Protein AF-A0A8B8PDE4-F1 (afdb_monomer_lite)

Radius of gyration: 37.9 Å; chains: 1; bounding box: 44×59×103 Å

pLDDT: mean 72.79, std 17.15, range [38.78, 94.12]

Seq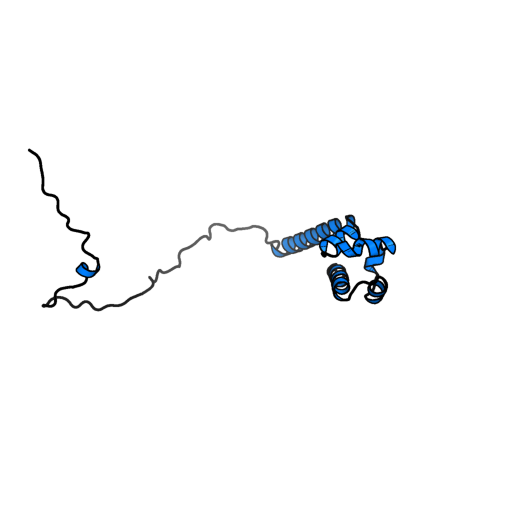uence (136 aa):
MYADRVEVEGKRSVKERLNANSYADSSRGRQITGKRQRQDDKWEHDLYVNDEPQISKCEIAEMLLHIASLLLFCSIFLAGVDGFLRSLGLEKYSITFQAEEVDMTALLHMSDEDLKALGIPMGPRKKILLALESKD

Foldseek 3Di:
DDDDDDDDPDDDDVVNVPPDDPDDDDDDDDDDDDPDDDPPPDPPPVPDPPPDDCPPPPPVVVVVVVVVVVVVVVVQLVVWPCSVCVVLVNNVCVVLCVVVVPTPVNLLVDDLVNCVVSVHDPPSSVSSVVVSVVPD

Secondary structure (DSSP, 8-state):
-------------TTGGG----SSS-------------------------------HHHHHHHHHHHHHHHHHHHHHHTHHHHHHHHTT-GGGHHHHHHTT--HHHHHH--HHHHHHTT--HHHHHHHHHHHHTT-

Structure (mmCIF, N/CA/C/O backbone):
data_AF-A0A8B8PDE4-F1
#
_entry.id   AF-A0A8B8PDE4-F1
#
loop_
_atom_site.group_PDB
_atom_site.id
_atom_site.type_symbol
_atom_site.label_atom_id
_atom_site.label_alt_id
_atom_site.label_comp_id
_atom_site.label_asym_id
_atom_site.label_entity_id
_atom_site.label_seq_id
_atom_site.pdbx_PDB_ins_code
_atom_site.Cartn_x
_atom_site.Cartn_y
_atom_site.Cartn_z
_atom_site.occupancy
_atom_site.B_iso_or_equiv
_atom_site.auth_seq_id
_atom_site.auth_comp_id
_atom_site.auth_asym_id
_atom_site.auth_atom_id
_atom_site.pdbx_PDB_model_num
ATOM 1 N N . MET A 1 1 ? 21.481 11.324 92.541 1.00 47.81 1 MET A N 1
ATOM 2 C CA . MET A 1 1 ? 22.157 10.121 92.007 1.00 47.81 1 MET A CA 1
ATOM 3 C C . MET A 1 1 ? 21.065 9.187 91.474 1.00 47.81 1 MET A C 1
ATOM 5 O O . MET A 1 1 ? 20.039 9.108 92.131 1.00 47.81 1 MET A O 1
ATOM 9 N N . TYR A 1 2 ? 21.242 8.643 90.260 1.00 38.78 2 TYR A N 1
ATOM 10 C CA . TYR A 1 2 ? 20.323 7.819 89.422 1.00 38.78 2 TYR A CA 1
ATOM 11 C C . TYR A 1 2 ? 19.670 6.625 90.170 1.00 38.78 2 TYR A C 1
ATOM 13 O O . TYR A 1 2 ? 20.220 6.223 91.187 1.00 38.78 2 TYR A O 1
ATOM 21 N N . ALA A 1 3 ? 18.605 5.925 89.745 1.00 49.06 3 ALA A N 1
ATOM 22 C CA . ALA A 1 3 ? 17.583 5.972 88.681 1.00 49.06 3 ALA A CA 1
ATOM 23 C C . ALA A 1 3 ? 16.543 4.851 88.981 1.00 49.06 3 ALA A C 1
ATOM 25 O O . ALA A 1 3 ? 16.731 4.112 89.940 1.00 49.06 3 ALA A O 1
ATOM 26 N N . ASP A 1 4 ? 15.509 4.717 88.140 1.00 56.06 4 ASP A N 1
ATOM 27 C CA . ASP A 1 4 ? 14.459 3.673 88.097 1.00 56.06 4 ASP A CA 1
ATOM 28 C C . ASP A 1 4 ? 13.153 3.929 88.869 1.00 56.06 4 ASP A C 1
ATOM 30 O O . ASP A 1 4 ? 13.021 3.675 90.063 1.00 56.06 4 ASP A O 1
ATOM 34 N N . ARG A 1 5 ? 12.105 4.282 88.115 1.00 52.34 5 ARG A N 1
ATOM 35 C CA . ARG A 1 5 ? 11.226 3.260 87.522 1.00 52.34 5 ARG A CA 1
ATOM 36 C C . ARG A 1 5 ? 10.574 3.792 86.244 1.00 52.34 5 ARG A C 1
ATOM 38 O O . ARG A 1 5 ? 9.911 4.823 86.240 1.00 52.34 5 ARG A O 1
ATOM 45 N N . VAL A 1 6 ? 10.814 3.063 85.160 1.00 55.50 6 VAL A N 1
ATOM 46 C CA . VAL A 1 6 ? 10.003 3.039 83.937 1.00 55.50 6 VAL A CA 1
ATOM 47 C C . VAL A 1 6 ? 8.556 2.711 84.318 1.00 55.50 6 VAL A C 1
ATOM 49 O O . VAL A 1 6 ? 8.376 1.881 85.199 1.00 55.50 6 VAL A O 1
ATOM 52 N N . GLU A 1 7 ? 7.570 3.363 83.693 1.00 51.97 7 GLU A N 1
ATOM 53 C CA . GLU A 1 7 ? 6.397 2.769 83.006 1.00 51.97 7 GLU A CA 1
ATOM 54 C C . GLU A 1 7 ? 5.602 3.921 82.357 1.00 51.97 7 GLU A C 1
ATOM 56 O O . GLU A 1 7 ? 5.158 4.853 83.017 1.00 51.97 7 GLU A O 1
ATOM 61 N N . VAL A 1 8 ? 5.722 4.074 81.035 1.00 55.56 8 VAL A N 1
ATOM 62 C CA . VAL A 1 8 ? 4.691 3.696 80.049 1.00 55.56 8 VAL A CA 1
ATOM 63 C C . VAL A 1 8 ? 3.390 4.461 80.273 1.00 55.56 8 VAL A C 1
ATOM 65 O O . VAL A 1 8 ? 2.394 3.920 80.734 1.00 55.56 8 VAL A O 1
ATOM 68 N N . GLU A 1 9 ? 3.362 5.711 79.816 1.00 46.53 9 GLU A N 1
ATOM 69 C CA . GLU A 1 9 ? 2.108 6.250 79.309 1.00 46.53 9 GLU A CA 1
ATOM 70 C C . GLU A 1 9 ? 2.166 6.146 77.789 1.00 46.53 9 GLU A C 1
ATOM 72 O O . GLU A 1 9 ? 2.776 6.947 77.072 1.00 46.53 9 GLU A O 1
ATOM 77 N N . GLY A 1 10 ? 1.612 5.030 77.310 1.00 58.34 10 GLY A N 1
ATOM 78 C CA . GLY A 1 10 ? 1.365 4.801 75.901 1.00 58.34 10 GLY A CA 1
ATOM 79 C C . GLY A 1 10 ? 0.671 6.015 75.298 1.00 58.34 10 GLY A C 1
ATOM 80 O O . GLY A 1 10 ? -0.102 6.713 75.949 1.00 58.34 10 GLY A O 1
ATOM 81 N N . LYS A 1 11 ? 0.983 6.282 74.033 1.00 54.16 11 LYS A N 1
ATOM 82 C CA . LYS A 1 11 ? 0.411 7.364 73.232 1.00 54.16 11 LYS A CA 1
ATOM 83 C C . LYS A 1 11 ? -1.119 7.330 73.352 1.00 54.16 11 LYS A C 1
ATOM 85 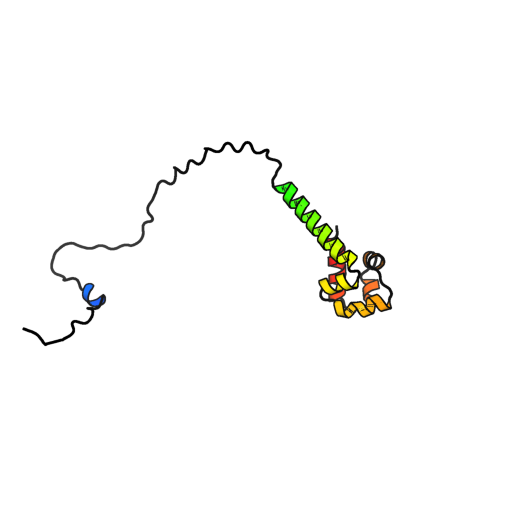O O . LYS A 1 11 ? -1.771 6.563 72.646 1.00 54.16 11 LYS A O 1
ATOM 90 N N . ARG A 1 12 ? -1.674 8.149 74.249 1.00 58.88 12 ARG A N 1
ATOM 91 C CA . ARG A 1 12 ? -3.115 8.339 74.444 1.00 58.88 12 ARG A CA 1
ATOM 92 C C . ARG A 1 12 ? -3.782 8.553 73.090 1.00 58.88 12 ARG A C 1
ATOM 94 O O . ARG A 1 12 ? -3.397 9.437 72.317 1.00 58.88 12 ARG A O 1
ATOM 101 N N . SER A 1 13 ? -4.704 7.649 72.769 1.00 59.81 13 SER A N 1
ATOM 102 C CA . SER A 1 13 ? -5.295 7.535 71.439 1.00 59.81 13 SER A CA 1
ATOM 103 C C . SER A 1 13 ? -6.074 8.799 71.108 1.00 59.81 13 SER A C 1
ATOM 105 O O . SER A 1 13 ? -6.700 9.414 71.970 1.00 59.81 13 SER A O 1
ATOM 107 N N . VAL A 1 14 ? -6.102 9.171 69.829 1.00 59.56 14 VAL A N 1
ATOM 108 C CA . VAL A 1 14 ? -6.909 10.299 69.339 1.00 59.56 14 VAL A CA 1
ATOM 109 C C . VAL A 1 14 ? -8.373 10.170 69.784 1.00 59.56 14 VAL A C 1
ATOM 111 O O . VAL A 1 14 ? -9.012 11.181 70.056 1.00 59.56 14 VAL A O 1
ATOM 114 N N . LYS A 1 15 ? -8.877 8.938 69.956 1.00 60.91 15 LYS A N 1
ATOM 115 C CA . LYS A 1 15 ? -10.221 8.654 70.481 1.00 60.91 15 LYS A CA 1
ATOM 116 C C . LYS A 1 15 ? -10.458 9.204 71.894 1.00 60.91 15 LYS A C 1
ATOM 118 O O . LYS A 1 15 ? -11.554 9.670 72.179 1.00 60.91 15 LYS A O 1
ATOM 123 N N . GLU A 1 16 ? -9.442 9.205 72.748 1.00 55.38 16 GLU A N 1
ATOM 124 C CA . GLU A 1 16 ? -9.520 9.728 74.117 1.00 55.38 16 GLU A CA 1
ATOM 125 C C . GLU A 1 16 ? -9.559 11.263 74.142 1.00 55.38 16 GLU A C 1
ATOM 127 O O . GLU A 1 16 ? -10.174 11.872 75.009 1.00 55.38 16 GLU A O 1
ATOM 132 N N . ARG A 1 17 ? -8.997 11.911 73.113 1.00 65.31 17 ARG A N 1
ATOM 133 C CA . ARG A 1 17 ? -9.019 13.375 72.955 1.00 65.31 17 ARG A CA 1
ATOM 134 C C . ARG A 1 17 ? -10.376 13.923 72.502 1.00 65.31 17 ARG A C 1
ATOM 136 O O . ARG A 1 17 ? -10.554 15.139 72.500 1.00 65.31 17 ARG A O 1
ATOM 143 N N . LEU A 1 18 ? -11.296 13.063 72.062 1.00 68.25 18 LEU A N 1
ATOM 144 C CA . LEU A 1 18 ? -12.573 13.476 71.472 1.00 68.25 18 LEU A CA 1
ATOM 145 C C . LEU A 1 18 ? -13.751 13.462 72.451 1.00 68.25 18 LEU A C 1
ATOM 147 O O . LEU A 1 18 ? -14.795 14.013 72.106 1.00 68.25 18 LEU A O 1
ATOM 151 N N . ASN A 1 19 ? -13.617 12.883 73.648 1.00 58.59 19 ASN A N 1
ATOM 152 C CA . ASN A 1 19 ? -14.717 12.872 74.611 1.00 58.59 19 ASN A CA 1
ATOM 153 C C . ASN A 1 19 ? -14.691 14.151 75.464 1.00 58.59 19 ASN A C 1
ATOM 155 O O . ASN A 1 19 ? -14.067 14.205 76.521 1.00 58.59 19 ASN A O 1
ATOM 159 N N . ALA A 1 20 ? -15.306 15.215 74.944 1.00 55.38 20 ALA A N 1
ATOM 160 C CA . ALA A 1 20 ? -15.414 16.504 75.615 1.00 55.38 20 ALA A CA 1
ATOM 161 C C . ALA A 1 20 ? -16.605 16.522 76.591 1.00 55.38 20 ALA A C 1
ATOM 163 O O . ALA A 1 20 ? -17.742 16.252 76.216 1.00 55.38 20 ALA A O 1
ATOM 164 N N . ASN A 1 21 ? -16.275 16.859 77.834 1.00 51.19 21 ASN A N 1
ATOM 165 C CA . ASN A 1 21 ? -17.102 17.067 79.020 1.00 51.19 21 ASN A CA 1
ATOM 166 C C . ASN A 1 21 ? -18.452 17.776 78.750 1.00 51.19 21 ASN A C 1
ATOM 168 O O . ASN A 1 21 ? -18.477 18.830 78.116 1.00 51.19 21 ASN A O 1
ATOM 172 N N . SER A 1 22 ? -19.562 17.241 79.277 1.00 57.84 22 SER A N 1
ATOM 173 C CA . SER A 1 22 ? -20.909 17.821 79.151 1.00 57.84 22 SER A CA 1
ATOM 174 C C . SER A 1 22 ? -21.421 18.391 80.476 1.00 57.84 22 SER A C 1
ATOM 176 O O . SER A 1 22 ? -22.328 17.822 81.068 1.00 57.84 22 SER A O 1
ATOM 178 N N . TYR A 1 23 ? -20.886 19.528 80.920 1.00 48.81 23 TYR A N 1
ATOM 179 C CA . TYR A 1 23 ? -21.629 20.480 81.754 1.00 48.81 23 TYR A CA 1
ATOM 180 C C . TYR A 1 23 ? -21.147 21.891 81.413 1.00 48.81 23 TYR A C 1
ATOM 182 O O . TYR A 1 23 ? -20.023 22.258 81.728 1.00 48.81 23 TYR A O 1
ATOM 190 N N . ALA A 1 24 ? -22.019 22.612 80.704 1.00 51.75 24 ALA A N 1
ATOM 191 C CA . ALA A 1 24 ? -22.053 24.060 80.517 1.00 51.75 24 ALA A CA 1
ATOM 192 C C . ALA A 1 24 ? -20.709 24.778 80.280 1.00 51.75 24 ALA A C 1
ATOM 194 O O . ALA A 1 24 ? -20.111 25.283 81.219 1.00 51.75 24 ALA A O 1
ATOM 195 N N . ASP A 1 25 ? -20.299 24.898 79.014 1.00 44.25 25 ASP A N 1
ATOM 196 C CA . ASP A 1 25 ? -20.036 26.191 78.355 1.00 44.25 25 ASP A CA 1
ATOM 197 C C . ASP A 1 25 ? -19.746 25.954 76.854 1.00 44.25 25 ASP A C 1
ATOM 199 O O . ASP A 1 25 ? -19.040 25.022 76.471 1.00 44.25 25 ASP A O 1
ATOM 203 N N . SER A 1 26 ? -20.311 26.825 76.019 1.00 45.03 26 SER A N 1
ATOM 204 C CA . SER A 1 26 ? -20.006 27.077 74.606 1.00 45.03 26 SER A CA 1
ATOM 205 C C . SER A 1 26 ? -20.233 25.955 73.581 1.00 45.03 26 SER A C 1
ATOM 207 O O . SER A 1 26 ? -19.351 25.193 73.176 1.00 45.03 26 SER A O 1
ATOM 209 N N . SER A 1 27 ? -21.459 25.970 73.058 1.00 41.62 27 SER A N 1
ATOM 210 C CA . SER A 1 27 ? -21.949 25.285 71.863 1.00 41.62 27 SER A CA 1
ATOM 211 C C . SER A 1 27 ? -20.987 25.357 70.668 1.00 41.62 27 SER A C 1
ATOM 213 O O . SER A 1 27 ? -20.819 26.391 70.023 1.00 41.62 27 SER A O 1
ATOM 215 N N . ARG A 1 28 ? -20.422 24.201 70.308 1.00 51.12 28 ARG A N 1
ATOM 216 C CA . ARG A 1 28 ? -19.843 23.921 68.988 1.00 51.12 28 ARG A CA 1
ATOM 217 C C . ARG A 1 28 ? -20.948 23.457 68.034 1.00 51.12 28 ARG A C 1
ATOM 219 O O . ARG A 1 28 ? -21.530 22.399 68.251 1.00 51.12 28 ARG A O 1
ATOM 226 N N . GLY A 1 29 ? -21.176 24.200 66.952 1.00 43.19 29 GLY A N 1
ATOM 227 C CA . GLY A 1 29 ? -21.933 23.765 65.771 1.00 43.19 29 GLY A CA 1
ATOM 228 C C . GLY A 1 29 ? -20.997 23.582 64.570 1.00 43.19 29 GLY A C 1
ATOM 229 O O . GLY A 1 29 ? -20.128 24.408 64.321 1.00 43.19 29 GLY A O 1
ATOM 230 N N . ARG A 1 30 ? -21.136 22.457 63.867 1.00 52.25 30 ARG A N 1
ATOM 231 C CA . ARG A 1 30 ? -20.254 21.901 62.820 1.00 52.25 30 ARG A CA 1
ATOM 232 C C . ARG A 1 30 ? -20.702 22.320 61.406 1.00 52.25 30 ARG A C 1
ATOM 234 O O . ARG A 1 30 ? -21.890 22.243 61.154 1.00 52.25 30 ARG A O 1
ATOM 241 N N . GLN A 1 31 ? -19.766 22.575 60.476 1.00 55.00 31 GLN A N 1
ATOM 242 C CA . GLN A 1 31 ? -19.728 22.113 59.054 1.00 55.00 31 GLN A CA 1
ATOM 243 C C . GLN A 1 31 ? -18.544 22.795 58.327 1.00 55.00 31 GLN A C 1
ATOM 245 O O . GLN A 1 31 ? -18.353 23.993 58.455 1.00 55.00 31 GLN A O 1
ATOM 250 N N . ILE A 1 32 ? -17.550 22.070 57.803 1.00 54.06 32 ILE A N 1
ATOM 251 C CA . ILE A 1 32 ? -17.447 21.497 56.440 1.00 54.06 32 ILE A CA 1
ATOM 252 C C . ILE A 1 32 ? -17.526 22.548 55.308 1.00 54.06 32 ILE A C 1
ATOM 254 O O . ILE A 1 32 ? -18.576 23.104 55.030 1.00 54.06 32 ILE A O 1
ATOM 258 N N . THR A 1 33 ? -16.371 22.713 54.647 1.00 54.44 33 THR A N 1
ATOM 259 C CA . THR A 1 33 ? -16.089 23.192 53.275 1.00 54.44 33 THR A CA 1
ATOM 260 C C . THR A 1 33 ? -16.677 24.533 52.811 1.00 54.44 33 THR A C 1
ATOM 262 O O . THR A 1 33 ? -17.818 24.615 52.375 1.00 54.44 33 THR A O 1
ATOM 265 N N . GLY A 1 34 ? -15.813 25.545 52.715 1.00 54.03 34 GLY A N 1
ATOM 266 C CA . GLY A 1 34 ? -16.007 26.715 51.859 1.00 54.03 34 GLY A CA 1
ATOM 267 C C . GLY A 1 34 ? -14.670 27.079 51.224 1.00 54.03 34 GLY A C 1
ATOM 268 O O . GLY A 1 34 ? -13.709 27.401 51.925 1.00 54.03 34 GLY A O 1
ATOM 269 N N . LYS A 1 35 ? -14.570 26.938 49.902 1.00 57.38 35 LYS A N 1
ATOM 270 C CA . LYS A 1 35 ? -13.407 27.361 49.117 1.00 57.38 35 LYS A CA 1
ATOM 271 C C . LYS A 1 35 ? -13.207 28.865 49.327 1.00 57.38 35 LYS A C 1
ATOM 273 O O . LYS A 1 35 ? -14.153 29.640 49.271 1.00 57.38 35 LYS A O 1
ATOM 278 N N . ARG A 1 36 ? -11.963 29.256 49.596 1.00 55.50 36 ARG A N 1
ATOM 279 C CA . ARG A 1 36 ? -11.527 30.649 49.720 1.00 55.50 36 ARG A CA 1
ATOM 280 C C . ARG A 1 36 ? -11.827 31.370 48.405 1.00 55.50 36 ARG A C 1
ATOM 282 O O . ARG A 1 36 ? -11.238 31.003 47.394 1.00 55.50 36 ARG A O 1
ATOM 289 N N . GLN A 1 37 ? -12.695 32.376 48.428 1.00 51.25 37 GLN A N 1
ATOM 290 C CA . GLN A 1 37 ? -12.872 33.286 47.301 1.00 51.25 37 GLN A CA 1
ATOM 291 C C . GLN A 1 37 ? -11.705 34.267 47.315 1.00 51.25 37 GLN A C 1
ATOM 293 O O . GLN A 1 37 ? -11.676 35.213 48.100 1.00 51.25 37 GLN A O 1
ATOM 298 N N . ARG A 1 38 ? -10.683 33.968 46.517 1.00 58.62 38 ARG A N 1
ATOM 299 C CA . ARG A 1 38 ? -9.643 34.934 46.185 1.00 58.62 38 ARG A CA 1
ATOM 300 C C . ARG A 1 38 ? -10.084 35.609 44.896 1.00 58.62 38 ARG A C 1
ATOM 302 O O . ARG A 1 38 ? -10.536 34.932 43.982 1.00 58.62 38 ARG A O 1
ATOM 309 N N . GLN A 1 39 ? -10.053 36.934 44.890 1.00 57.06 39 GLN A N 1
ATOM 310 C CA . GLN A 1 39 ? -10.198 37.711 43.668 1.00 57.06 39 GLN A CA 1
ATOM 311 C C . GLN A 1 39 ? -8.958 37.416 42.821 1.00 57.06 39 GLN A C 1
ATOM 313 O O . GLN A 1 39 ? -7.852 37.811 43.189 1.00 57.06 39 GLN A O 1
ATOM 318 N N . ASP A 1 40 ? -9.140 36.638 41.762 1.00 61.66 40 ASP A N 1
ATOM 319 C CA . ASP A 1 40 ? -8.089 36.225 40.836 1.00 61.66 40 ASP A CA 1
ATOM 320 C C . ASP A 1 40 ? -8.019 37.220 39.664 1.00 61.66 40 ASP A C 1
ATOM 322 O O . ASP A 1 40 ? -8.264 36.842 38.531 1.00 61.66 40 ASP A O 1
ATOM 326 N N . ASP A 1 41 ? -7.689 38.492 39.922 1.00 64.19 41 ASP A N 1
ATOM 327 C CA . ASP A 1 41 ? -7.618 39.526 38.866 1.00 64.19 41 ASP A CA 1
ATOM 328 C C . ASP A 1 41 ? -6.327 40.356 38.927 1.00 64.19 4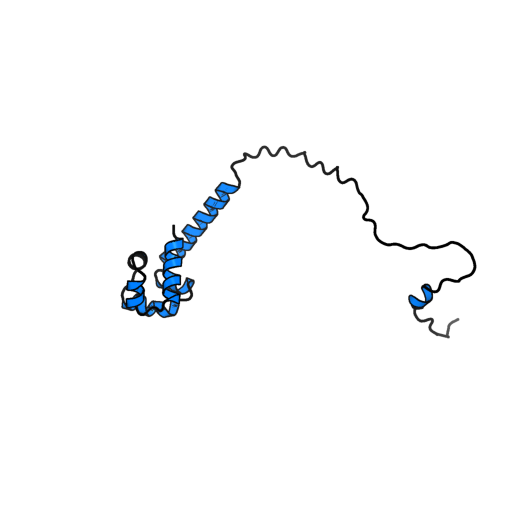1 ASP A C 1
ATOM 330 O O . ASP A 1 41 ? -6.336 41.577 38.780 1.00 64.19 41 ASP A O 1
ATOM 334 N N . LYS A 1 42 ? -5.177 39.726 39.191 1.00 63.25 42 LYS A N 1
ATOM 335 C CA . LYS A 1 42 ? -3.897 40.438 39.056 1.00 63.25 42 LYS A CA 1
ATOM 336 C C . LYS A 1 42 ? -2.741 39.532 38.672 1.00 63.25 42 LYS A C 1
ATOM 338 O O . LYS A 1 42 ? -1.753 39.407 39.390 1.00 63.25 42 LYS A O 1
ATOM 343 N N . TRP A 1 43 ? -2.886 38.909 37.515 1.00 58.66 43 TRP A N 1
ATOM 344 C CA . TRP A 1 43 ? -1.747 38.427 36.747 1.00 58.66 43 TRP A CA 1
ATOM 345 C C . TRP A 1 43 ? -1.658 39.294 35.495 1.00 58.66 43 TRP A C 1
ATOM 347 O O . TRP A 1 43 ? -2.062 38.882 34.416 1.00 58.66 43 TRP A O 1
ATOM 357 N N . GLU A 1 44 ? -1.175 40.526 35.659 1.00 57.75 44 GLU A N 1
ATOM 358 C CA . GLU A 1 44 ? -0.690 41.296 34.516 1.00 57.75 44 GLU A CA 1
ATOM 359 C C . GLU A 1 44 ? 0.665 40.713 34.122 1.00 57.75 44 GLU A C 1
ATOM 361 O O . GLU A 1 44 ? 1.649 40.829 34.855 1.00 57.75 44 GLU A O 1
ATOM 366 N N . HIS A 1 45 ? 0.701 40.070 32.961 1.00 59.31 45 HIS A N 1
ATOM 367 C CA . HIS A 1 45 ? 1.935 39.755 32.252 1.00 59.31 45 HIS A CA 1
ATOM 368 C C . HIS A 1 45 ? 1.931 40.438 30.878 1.00 59.31 45 HIS A C 1
ATOM 370 O O . HIS A 1 45 ? 2.426 39.894 29.898 1.00 59.31 45 HIS A O 1
ATOM 376 N N . ASP A 1 46 ? 1.433 41.676 30.823 1.00 65.25 46 ASP A N 1
ATOM 377 C CA . ASP A 1 46 ? 1.358 42.474 29.592 1.00 65.25 46 ASP A CA 1
ATOM 378 C C . ASP A 1 46 ? 2.611 43.339 29.384 1.00 65.25 46 ASP A C 1
ATOM 380 O O . ASP A 1 46 ? 2.565 44.437 28.837 1.00 65.25 46 ASP A O 1
ATOM 384 N N . LEU A 1 47 ? 3.771 42.837 29.811 1.00 59.62 47 LEU A N 1
ATOM 385 C CA . LEU A 1 47 ? 5.069 43.419 29.467 1.00 59.62 47 LEU A CA 1
ATOM 386 C C . LEU A 1 47 ? 5.869 42.467 28.587 1.00 59.62 47 LEU A C 1
ATOM 388 O O . LEU A 1 47 ? 7.040 42.222 28.837 1.00 59.62 47 LEU A O 1
ATOM 392 N N . TYR A 1 48 ? 5.232 41.944 27.546 1.00 49.16 48 TYR A N 1
ATOM 393 C CA . TYR A 1 48 ? 5.914 41.681 26.286 1.00 49.16 48 TYR A CA 1
ATOM 394 C C . TYR A 1 48 ? 4.914 41.947 25.166 1.00 49.16 48 TYR A C 1
ATOM 396 O O . TYR A 1 48 ? 4.041 41.130 24.876 1.00 49.16 48 TYR A O 1
ATOM 404 N N . VAL A 1 49 ? 5.044 43.115 24.536 1.00 58.56 49 VAL A N 1
ATOM 405 C CA . VAL A 1 49 ? 4.552 43.293 23.172 1.00 58.56 49 VAL A CA 1
ATOM 406 C C . VAL A 1 49 ? 5.375 42.323 22.328 1.00 58.56 49 VAL A C 1
ATOM 408 O O . VAL A 1 49 ? 6.531 42.583 22.001 1.00 58.56 49 VAL A O 1
ATOM 411 N N . ASN A 1 50 ? 4.814 41.141 22.085 1.00 57.66 50 ASN A N 1
ATOM 412 C CA . ASN A 1 50 ? 5.370 40.185 21.144 1.00 57.66 50 ASN A CA 1
ATOM 413 C C . ASN A 1 50 ? 5.039 40.693 19.741 1.00 57.66 50 ASN A C 1
ATOM 415 O O . ASN A 1 50 ? 4.106 40.205 19.106 1.00 57.66 50 ASN A O 1
ATOM 419 N N . ASP A 1 51 ? 5.808 41.665 19.258 1.00 61.34 51 ASP A N 1
ATOM 420 C CA . ASP A 1 51 ? 5.875 41.996 17.832 1.00 61.34 51 ASP A CA 1
ATOM 421 C C . ASP A 1 51 ? 6.667 40.905 17.080 1.00 61.34 51 ASP A C 1
ATOM 423 O O . ASP A 1 51 ? 7.591 41.191 16.319 1.00 61.34 51 ASP A O 1
ATOM 427 N N . GLU A 1 52 ? 6.337 39.627 17.307 1.00 57.47 52 GLU A N 1
ATOM 428 C CA . GLU A 1 52 ? 6.791 38.558 16.424 1.00 57.47 52 GLU A CA 1
ATOM 429 C C . GLU A 1 52 ? 5.796 38.428 15.266 1.00 57.47 52 GLU A C 1
ATOM 431 O O . GLU A 1 52 ? 4.583 38.346 15.493 1.00 57.47 52 GLU A O 1
ATOM 436 N N . PRO A 1 53 ? 6.281 38.423 14.013 1.00 54.91 53 PRO A N 1
ATOM 437 C CA . PRO A 1 53 ? 5.427 38.346 12.844 1.00 54.91 53 PRO A CA 1
ATOM 438 C C . PRO A 1 53 ? 4.588 37.071 12.907 1.00 54.91 53 PRO A C 1
ATOM 440 O O . PRO A 1 53 ? 5.102 35.953 12.898 1.00 54.91 53 PRO A O 1
ATOM 443 N N . GLN A 1 54 ? 3.273 37.264 12.959 1.00 49.72 54 GLN A N 1
ATOM 444 C 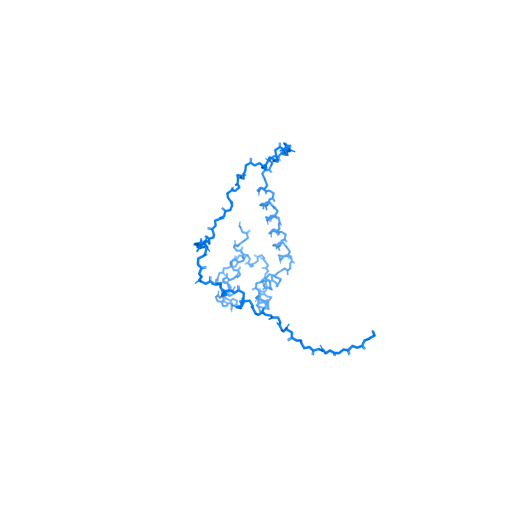CA . GLN A 1 54 ? 2.256 36.221 12.918 1.00 49.72 54 GLN A CA 1
ATOM 445 C C . GLN A 1 54 ? 2.198 35.611 11.509 1.00 49.72 54 GLN A C 1
ATOM 447 O O . GLN A 1 54 ? 1.245 35.817 10.764 1.00 49.72 54 GLN A O 1
ATOM 452 N N . ILE A 1 55 ? 3.234 34.869 11.121 1.00 46.97 55 ILE A N 1
ATOM 453 C CA . ILE A 1 55 ? 3.104 33.833 10.100 1.00 46.97 55 ILE A CA 1
ATOM 454 C C . ILE A 1 55 ? 2.525 32.653 10.866 1.00 46.97 55 ILE A C 1
ATOM 456 O O . ILE A 1 55 ? 3.134 32.167 11.822 1.00 46.97 55 ILE A O 1
ATOM 460 N N . SER A 1 56 ? 1.284 32.301 10.556 1.00 52.41 56 SER A N 1
ATOM 461 C CA . SER A 1 56 ? 0.496 31.388 11.370 1.00 52.41 56 SER A CA 1
ATOM 462 C C . SER A 1 56 ? 1.290 30.110 11.697 1.00 52.41 56 SER A C 1
ATOM 464 O O . SER A 1 56 ? 1.795 29.420 10.814 1.00 52.41 56 SER A O 1
ATOM 466 N N . LYS A 1 57 ? 1.407 29.767 12.989 1.00 55.94 57 LYS A N 1
ATOM 467 C CA . LYS A 1 57 ? 2.053 28.523 13.468 1.00 55.94 57 LYS A CA 1
ATOM 468 C C . LYS A 1 57 ? 1.429 27.243 12.875 1.00 55.94 57 LYS A C 1
ATOM 470 O O . LYS A 1 57 ? 1.948 26.154 13.096 1.00 55.94 57 LYS A O 1
ATOM 475 N N . CYS A 1 58 ? 0.325 27.373 12.143 1.00 53.66 58 CYS A N 1
ATOM 476 C CA . CYS A 1 58 ? -0.443 26.295 11.543 1.00 53.66 58 CYS A CA 1
ATOM 477 C C . CYS A 1 58 ? 0.164 25.801 10.217 1.00 53.66 58 CYS A C 1
ATOM 479 O O . CYS A 1 58 ? 0.239 24.594 10.018 1.00 53.66 58 CYS A O 1
ATOM 481 N N . GLU A 1 59 ? 0.690 26.681 9.358 1.00 59.16 59 GLU A N 1
ATOM 482 C CA . GLU A 1 59 ? 1.193 26.273 8.030 1.00 59.16 59 GLU A CA 1
ATOM 483 C C . GLU A 1 59 ? 2.515 25.501 8.112 1.00 59.16 59 GLU A C 1
ATOM 485 O O . GLU A 1 59 ? 2.700 24.497 7.430 1.00 59.16 59 GLU A O 1
ATOM 490 N N . ILE A 1 60 ? 3.425 25.908 9.004 1.00 70.56 60 ILE A N 1
ATOM 491 C CA . ILE A 1 60 ? 4.710 25.216 9.200 1.00 70.56 60 ILE A CA 1
ATOM 492 C C . ILE A 1 60 ? 4.483 23.804 9.755 1.00 70.56 60 ILE A C 1
ATOM 494 O O . ILE A 1 60 ? 5.195 22.873 9.383 1.00 70.56 60 ILE A O 1
ATOM 498 N N . ALA A 1 61 ? 3.485 23.627 10.625 1.00 70.50 61 ALA A N 1
ATOM 499 C CA . ALA A 1 61 ? 3.146 22.322 11.180 1.00 70.50 61 ALA A CA 1
ATOM 500 C C . ALA A 1 61 ? 2.589 21.376 10.105 1.00 70.50 61 ALA A C 1
ATOM 502 O O . ALA A 1 61 ? 3.006 20.220 10.041 1.00 70.50 61 ALA A O 1
ATOM 503 N N . GLU A 1 62 ? 1.714 21.871 9.226 1.00 78.88 62 GLU A N 1
ATOM 504 C CA . GLU A 1 62 ? 1.183 21.088 8.104 1.00 78.88 62 GLU A CA 1
ATOM 505 C C . GLU A 1 62 ? 2.266 20.768 7.069 1.00 78.88 62 GLU A C 1
ATOM 507 O O . GLU A 1 62 ? 2.390 19.622 6.635 1.00 78.88 62 GLU A O 1
ATOM 512 N N . MET A 1 63 ? 3.130 21.735 6.746 1.00 82.06 63 MET A N 1
ATOM 513 C CA . MET A 1 63 ? 4.265 21.520 5.848 1.00 82.06 63 MET A CA 1
ATOM 514 C C . MET A 1 63 ? 5.260 20.500 6.405 1.00 82.06 63 MET A C 1
ATOM 516 O O . MET A 1 63 ? 5.704 19.619 5.673 1.00 82.06 63 MET A O 1
ATOM 520 N N . LEU A 1 64 ? 5.611 20.583 7.690 1.00 85.44 64 LEU A N 1
ATOM 521 C CA . LEU A 1 64 ? 6.516 19.623 8.326 1.00 85.44 64 LEU A CA 1
ATOM 522 C C . LEU A 1 64 ? 5.896 18.228 8.411 1.00 85.44 64 LEU A C 1
ATOM 524 O O . LEU A 1 64 ? 6.616 17.249 8.226 1.00 85.44 64 LEU A O 1
ATOM 528 N N . LEU A 1 65 ? 4.585 18.125 8.644 1.00 82.31 65 LEU A N 1
ATOM 529 C CA . LEU A 1 65 ? 3.879 16.845 8.634 1.00 82.31 65 LEU A CA 1
ATOM 530 C C . LEU A 1 65 ? 3.862 16.234 7.227 1.00 82.31 65 LEU A C 1
ATOM 532 O O . LEU A 1 65 ? 4.138 15.044 7.078 1.00 82.31 65 LEU A O 1
ATOM 536 N N . HIS A 1 66 ? 3.626 17.047 6.195 1.00 84.00 66 HIS A N 1
ATOM 537 C CA . HIS A 1 66 ? 3.676 16.607 4.803 1.00 84.00 66 HIS A CA 1
ATOM 538 C C . HIS A 1 66 ? 5.095 16.189 4.396 1.00 84.00 66 HIS A C 1
ATOM 540 O O . HIS A 1 66 ? 5.274 15.120 3.825 1.00 84.00 66 HIS A O 1
ATOM 546 N N . ILE A 1 67 ? 6.122 16.967 4.758 1.00 86.56 67 ILE A N 1
ATOM 547 C CA . ILE A 1 67 ? 7.535 16.624 4.524 1.00 86.56 67 ILE A CA 1
ATOM 548 C C . ILE A 1 67 ? 7.913 15.336 5.267 1.00 86.56 67 ILE A C 1
ATOM 550 O O . ILE A 1 67 ? 8.562 14.472 4.684 1.00 86.56 67 ILE A O 1
ATOM 554 N N . ALA A 1 68 ? 7.491 15.166 6.522 1.00 85.62 68 ALA A N 1
ATOM 555 C CA . ALA A 1 68 ? 7.730 13.944 7.286 1.00 85.62 68 ALA A CA 1
ATOM 556 C C . ALA A 1 68 ? 7.020 12.730 6.665 1.00 85.62 68 ALA A C 1
ATOM 558 O O . ALA A 1 68 ? 7.625 11.663 6.578 1.00 85.62 68 ALA A O 1
ATOM 559 N N . SER A 1 69 ? 5.785 12.898 6.180 1.00 82.94 69 SER A N 1
ATOM 560 C CA . SER A 1 69 ? 5.040 11.864 5.453 1.00 82.94 69 SER A CA 1
ATOM 561 C C . SER A 1 69 ? 5.737 11.492 4.143 1.00 82.94 69 SER A C 1
ATOM 563 O O . SER A 1 69 ? 5.988 10.316 3.892 1.00 82.94 69 SER A O 1
ATOM 565 N N . LEU A 1 70 ? 6.168 12.484 3.356 1.00 81.25 70 LEU A N 1
ATOM 566 C CA . LEU A 1 70 ? 6.889 12.272 2.099 1.00 81.25 70 LEU A CA 1
ATOM 567 C C . LEU A 1 70 ? 8.249 11.598 2.324 1.00 81.25 70 LEU A C 1
ATOM 569 O O . LEU A 1 70 ? 8.624 10.712 1.562 1.00 81.25 70 LEU A O 1
ATOM 573 N N . LEU A 1 71 ? 8.984 11.982 3.374 1.00 83.88 71 LEU A N 1
ATOM 574 C CA . LEU A 1 71 ? 10.260 11.363 3.742 1.00 83.88 71 LEU A CA 1
ATOM 575 C C . LEU A 1 71 ? 10.071 9.932 4.248 1.00 83.88 71 LEU A C 1
ATOM 577 O O . LEU A 1 71 ? 10.832 9.049 3.851 1.00 83.88 71 LEU A O 1
ATOM 581 N N . LEU A 1 72 ? 9.059 9.674 5.080 1.00 80.25 72 LEU A N 1
ATOM 582 C CA . LEU A 1 72 ? 8.740 8.330 5.564 1.00 80.25 72 LEU A CA 1
ATOM 583 C C . LEU A 1 72 ? 8.301 7.427 4.404 1.00 80.25 72 LEU A C 1
ATOM 585 O O . LEU A 1 72 ? 8.798 6.310 4.265 1.00 80.25 72 LEU A O 1
ATOM 589 N N . PHE A 1 73 ? 7.441 7.943 3.526 1.00 79.31 73 PHE A N 1
ATOM 590 C CA . PHE A 1 73 ? 7.000 7.256 2.320 1.00 79.31 73 PHE A CA 1
ATOM 591 C C . PHE A 1 73 ? 8.175 6.983 1.378 1.00 79.31 73 PHE A C 1
ATOM 593 O O . PHE A 1 73 ? 8.329 5.862 0.910 1.00 79.31 73 PHE A O 1
ATOM 600 N N . CYS A 1 74 ? 9.053 7.964 1.150 1.00 75.62 74 CYS A N 1
ATOM 601 C CA . CYS A 1 74 ? 10.260 7.810 0.337 1.00 75.62 74 CYS A CA 1
ATOM 602 C C . CYS A 1 74 ? 11.200 6.749 0.921 1.00 75.62 74 CYS A C 1
ATOM 604 O O . CYS A 1 74 ? 11.685 5.897 0.185 1.00 75.62 74 CYS A O 1
ATOM 606 N N . SER A 1 75 ? 11.387 6.734 2.243 1.00 81.06 75 SER A N 1
ATOM 607 C CA . SER A 1 75 ? 12.209 5.734 2.939 1.00 81.06 75 SER A CA 1
ATOM 608 C C . SER A 1 75 ? 11.683 4.311 2.725 1.00 81.06 75 SER A C 1
ATOM 610 O O . SER A 1 75 ? 12.455 3.390 2.471 1.00 81.06 75 SER A O 1
ATOM 612 N N . ILE A 1 76 ? 10.361 4.132 2.801 1.00 78.12 76 ILE A N 1
ATOM 613 C CA . ILE A 1 76 ? 9.700 2.838 2.588 1.00 78.12 76 ILE A CA 1
ATOM 614 C C . ILE A 1 76 ? 9.704 2.465 1.099 1.00 78.12 76 ILE A C 1
ATOM 616 O O . ILE A 1 76 ? 9.950 1.312 0.757 1.00 78.12 76 ILE A O 1
ATOM 620 N N . PHE A 1 77 ? 9.496 3.434 0.208 1.00 77.00 77 PHE A N 1
ATOM 621 C CA . PHE A 1 77 ? 9.494 3.240 -1.241 1.00 77.00 77 PHE A CA 1
ATOM 622 C C . PHE A 1 77 ? 10.889 2.875 -1.777 1.00 77.00 77 PHE A C 1
ATOM 624 O O . PHE A 1 77 ? 10.996 2.027 -2.660 1.00 77.00 77 PHE A O 1
ATOM 631 N N . LEU A 1 78 ? 11.963 3.434 -1.201 1.00 73.75 78 LEU A N 1
ATOM 632 C CA . LEU A 1 78 ? 13.350 3.063 -1.519 1.00 73.75 78 LEU A CA 1
ATOM 633 C C . LEU A 1 78 ? 13.718 1.654 -1.032 1.00 73.75 78 LEU A C 1
ATOM 635 O O . LEU A 1 78 ? 14.609 1.027 -1.598 1.00 73.75 78 LEU A O 1
ATOM 639 N N . ALA A 1 79 ? 13.041 1.153 0.004 1.00 82.25 79 ALA A N 1
ATOM 640 C CA . ALA A 1 79 ? 13.229 -0.203 0.516 1.00 82.25 79 ALA A CA 1
ATOM 641 C C . ALA A 1 79 ? 12.529 -1.282 -0.342 1.00 82.25 79 ALA A C 1
ATOM 643 O O . ALA A 1 79 ? 12.663 -2.472 -0.052 1.00 82.25 79 ALA A O 1
ATOM 644 N N . GLY A 1 80 ? 11.803 -0.880 -1.394 1.00 87.50 80 GLY A N 1
ATOM 645 C CA . GLY A 1 80 ? 11.113 -1.774 -2.321 1.00 87.50 80 GLY A CA 1
ATOM 646 C C . GLY A 1 80 ? 9.864 -2.443 -1.734 1.00 87.50 80 GLY A C 1
ATOM 647 O O . GLY A 1 80 ? 9.425 -2.142 -0.620 1.00 87.50 80 GLY A O 1
ATOM 648 N N . VAL A 1 81 ? 9.290 -3.382 -2.495 1.00 88.75 81 VAL A N 1
ATOM 649 C CA . VAL A 1 81 ? 8.043 -4.087 -2.130 1.00 88.75 81 VAL A CA 1
ATOM 650 C C . VAL A 1 81 ? 8.195 -4.850 -0.815 1.00 88.75 81 VAL A C 1
ATOM 652 O O . VAL A 1 81 ? 7.285 -4.858 0.010 1.00 88.75 81 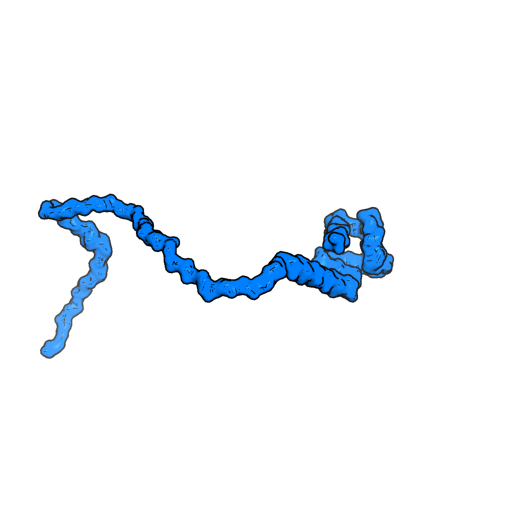VAL A O 1
ATOM 655 N N . ASP A 1 82 ? 9.372 -5.421 -0.565 1.00 90.69 82 ASP A N 1
ATOM 656 C CA . ASP A 1 82 ? 9.677 -6.150 0.665 1.00 90.69 82 ASP A CA 1
ATOM 657 C C . ASP A 1 82 ? 9.612 -5.249 1.915 1.00 90.69 82 ASP A C 1
ATOM 659 O O . ASP A 1 82 ? 8.954 -5.583 2.905 1.00 90.69 82 ASP A O 1
ATOM 663 N N . GLY A 1 83 ? 10.217 -4.055 1.852 1.00 90.31 83 GLY A N 1
ATOM 664 C CA . GLY A 1 83 ? 10.176 -3.078 2.942 1.00 90.31 83 GLY A CA 1
ATOM 665 C C . GLY A 1 83 ? 8.767 -2.564 3.234 1.00 90.31 83 GLY A C 1
ATOM 666 O O . GLY A 1 83 ? 8.381 -2.435 4.400 1.00 90.31 83 GLY A O 1
ATOM 667 N N . PHE A 1 84 ? 7.978 -2.337 2.184 1.00 90.50 84 PHE A N 1
ATOM 668 C CA . PHE A 1 84 ? 6.570 -1.967 2.296 1.00 90.50 84 PHE A CA 1
ATOM 669 C C . PHE A 1 84 ? 5.715 -3.089 2.907 1.00 90.50 84 PHE A C 1
ATOM 671 O O . PHE A 1 84 ? 4.942 -2.858 3.834 1.00 90.50 84 PHE A O 1
ATOM 678 N N . LEU A 1 85 ? 5.883 -4.337 2.467 1.00 91.38 85 LEU A N 1
ATOM 679 C CA . LEU A 1 85 ? 5.142 -5.464 3.039 1.00 91.38 85 LEU A CA 1
ATOM 680 C C . LEU A 1 85 ? 5.535 -5.722 4.497 1.00 91.38 85 LEU A C 1
ATOM 682 O O . LEU A 1 85 ? 4.666 -6.030 5.317 1.00 91.38 85 LEU A O 1
ATOM 686 N N . ARG A 1 86 ? 6.812 -5.548 4.855 1.00 92.06 86 ARG A N 1
ATOM 687 C CA . ARG A 1 86 ? 7.279 -5.657 6.244 1.00 92.06 86 ARG A CA 1
ATOM 688 C C . ARG A 1 86 ? 6.649 -4.596 7.144 1.00 92.06 86 ARG A C 1
ATOM 690 O O . ARG A 1 86 ? 6.225 -4.937 8.247 1.00 92.06 86 ARG A O 1
ATOM 697 N N . SER A 1 87 ? 6.511 -3.349 6.683 1.00 89.62 87 SER A N 1
ATOM 698 C CA . SER A 1 87 ? 5.869 -2.286 7.476 1.00 89.62 87 SER A CA 1
ATOM 699 C C . SER A 1 87 ? 4.381 -2.561 7.740 1.00 89.62 87 SER A C 1
ATOM 701 O O . SER A 1 87 ? 3.872 -2.232 8.811 1.00 89.62 87 SER A O 1
ATOM 703 N N . LEU A 1 88 ? 3.701 -3.254 6.819 1.00 90.44 88 LEU A N 1
ATOM 704 C CA . LEU A 1 88 ? 2.311 -3.702 6.976 1.00 90.44 88 LEU A CA 1
ATOM 705 C C . LEU A 1 88 ? 2.157 -5.004 7.791 1.00 90.44 88 LEU A C 1
ATOM 707 O O . LEU A 1 88 ? 1.027 -5.435 8.060 1.00 90.44 88 LEU A O 1
ATOM 711 N N . GLY A 1 89 ? 3.265 -5.649 8.175 1.00 92.38 89 GLY A N 1
ATOM 712 C CA . GLY A 1 89 ? 3.271 -6.963 8.831 1.00 92.38 89 GLY A CA 1
ATOM 713 C C . GLY A 1 89 ? 2.865 -8.110 7.897 1.00 92.38 89 GLY A C 1
ATOM 714 O O . GLY A 1 89 ? 2.298 -9.113 8.333 1.00 92.38 89 GLY A O 1
ATOM 715 N N . LEU A 1 90 ? 3.101 -7.941 6.596 1.00 92.81 90 LEU A N 1
ATOM 716 C CA . LEU A 1 90 ? 2.743 -8.850 5.507 1.00 92.81 90 LEU A CA 1
ATOM 717 C C . LEU A 1 90 ? 3.968 -9.511 4.856 1.00 92.81 90 LEU A C 1
ATOM 719 O O . LEU A 1 90 ? 3.852 -10.065 3.768 1.00 92.81 90 LEU A O 1
ATOM 723 N N . GLU A 1 91 ? 5.115 -9.512 5.536 1.00 92.25 91 GLU A N 1
ATOM 724 C CA . GLU A 1 91 ? 6.402 -10.056 5.066 1.00 92.25 91 GLU A CA 1
ATOM 725 C C . GLU A 1 91 ? 6.300 -11.478 4.490 1.00 92.25 91 GLU A C 1
ATOM 727 O O . GLU A 1 91 ? 6.941 -11.797 3.494 1.00 92.25 91 GLU A O 1
ATOM 732 N N . LYS A 1 92 ? 5.399 -12.311 5.029 1.00 92.31 92 LYS A N 1
ATOM 733 C CA . LYS A 1 92 ? 5.133 -13.667 4.519 1.00 92.31 92 LYS A CA 1
ATOM 734 C C . LYS A 1 92 ? 4.706 -13.726 3.045 1.00 92.31 92 LYS A C 1
ATOM 736 O O . LYS A 1 92 ? 4.856 -14.771 2.424 1.00 92.31 92 LYS A O 1
ATOM 741 N N . TYR A 1 93 ? 4.148 -12.641 2.506 1.00 91.75 93 TYR A N 1
ATOM 742 C CA . TYR A 1 93 ? 3.738 -12.551 1.104 1.00 91.75 93 TYR A CA 1
ATOM 743 C C . TYR A 1 93 ? 4.852 -12.017 0.199 1.00 91.75 93 TYR A C 1
ATOM 745 O O . TYR A 1 93 ? 4.715 -12.107 -1.013 1.00 91.75 93 TYR A O 1
ATOM 753 N N . SER A 1 94 ? 5.972 -11.526 0.746 1.00 90.88 94 SER A N 1
ATOM 754 C CA . SER A 1 94 ? 7.102 -11.026 -0.056 1.00 90.88 94 SER A CA 1
ATOM 755 C C . SER A 1 94 ? 7.572 -12.055 -1.092 1.00 90.88 94 SER A C 1
ATOM 757 O O . SER A 1 94 ? 7.782 -11.724 -2.253 1.00 90.88 94 SER A O 1
ATOM 759 N N . ILE A 1 95 ? 7.591 -13.336 -0.710 1.00 91.31 95 ILE A N 1
ATOM 760 C CA . ILE A 1 95 ? 7.959 -14.453 -1.591 1.00 91.31 95 ILE A CA 1
ATOM 761 C C . ILE A 1 95 ? 7.016 -14.555 -2.803 1.00 91.31 95 ILE A C 1
ATOM 763 O O . ILE A 1 95 ? 7.463 -14.821 -3.913 1.00 91.31 95 ILE A O 1
ATOM 767 N N . THR A 1 96 ? 5.714 -14.336 -2.607 1.00 91.69 96 THR A N 1
ATOM 768 C CA . THR A 1 96 ? 4.704 -14.405 -3.676 1.00 91.69 96 THR A CA 1
ATOM 769 C C . THR A 1 96 ? 4.844 -13.232 -4.643 1.00 91.69 96 THR A C 1
ATOM 771 O O . THR A 1 96 ? 4.754 -13.424 -5.849 1.00 91.69 96 THR A O 1
ATOM 774 N N . PHE A 1 97 ? 5.134 -12.037 -4.121 1.00 90.44 97 PHE A N 1
ATOM 775 C CA . PHE A 1 97 ? 5.397 -10.849 -4.936 1.00 90.44 97 PHE A CA 1
ATOM 776 C C . PHE A 1 97 ? 6.714 -10.951 -5.718 1.00 90.44 97 PHE A C 1
ATOM 778 O O . PHE A 1 97 ? 6.762 -10.532 -6.868 1.00 90.44 97 PHE A O 1
ATOM 785 N N . GLN A 1 98 ? 7.759 -11.543 -5.131 1.00 88.94 98 GLN A N 1
ATOM 786 C CA . GLN A 1 98 ? 9.021 -11.807 -5.831 1.00 88.94 98 GLN A CA 1
ATOM 787 C C . GLN A 1 98 ? 8.860 -12.850 -6.941 1.00 88.94 98 GLN A C 1
ATOM 789 O O . GLN A 1 98 ? 9.436 -12.685 -8.009 1.00 88.94 98 GLN A O 1
ATOM 794 N N . ALA A 1 99 ? 8.081 -13.911 -6.702 1.00 90.00 99 ALA A N 1
ATOM 795 C CA . ALA A 1 99 ? 7.849 -14.962 -7.692 1.00 90.00 99 ALA A CA 1
ATOM 796 C C . ALA A 1 99 ? 7.070 -14.470 -8.924 1.00 90.00 99 ALA A C 1
ATOM 798 O O . ALA A 1 99 ? 7.339 -14.943 -10.023 1.00 90.00 99 ALA A O 1
ATOM 799 N N . GLU A 1 100 ? 6.145 -13.522 -8.745 1.00 87.94 100 GLU A N 1
ATOM 800 C CA . GLU A 1 100 ? 5.416 -12.876 -9.849 1.00 87.94 100 GLU A CA 1
ATOM 801 C C . G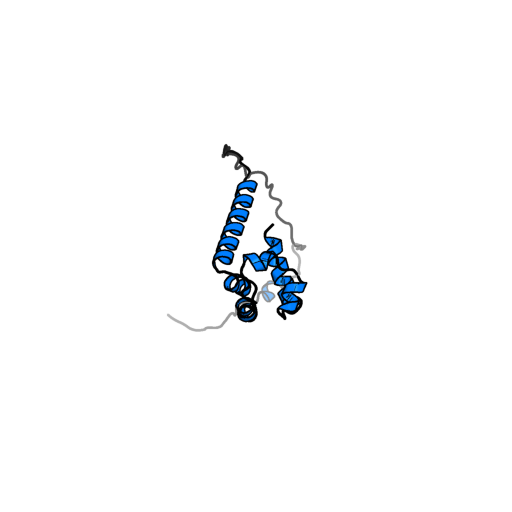LU A 1 100 ? 6.133 -11.608 -10.373 1.00 87.94 100 GLU A C 1
ATOM 803 O O . GLU A 1 100 ? 5.575 -10.862 -11.170 1.00 87.94 100 GLU A O 1
ATOM 808 N N . GLU A 1 101 ? 7.361 -11.326 -9.918 1.00 87.50 101 GLU A N 1
ATOM 809 C CA . GLU A 1 101 ? 8.155 -10.152 -10.330 1.00 87.50 101 GLU A CA 1
ATOM 810 C C . GLU A 1 101 ? 7.398 -8.810 -10.199 1.00 87.50 101 GLU A C 1
ATOM 812 O O . GLU A 1 101 ? 7.493 -7.912 -11.038 1.00 87.50 101 GLU A O 1
ATOM 817 N N . VAL A 1 102 ? 6.622 -8.652 -9.123 1.00 88.19 102 VAL A N 1
ATOM 818 C CA . VAL A 1 102 ? 5.839 -7.435 -8.880 1.00 88.19 102 VAL A CA 1
ATOM 819 C C . VAL A 1 102 ? 6.728 -6.358 -8.258 1.00 88.19 102 VAL A C 1
ATOM 821 O O . VAL A 1 102 ? 7.140 -6.470 -7.104 1.00 88.19 102 VAL A O 1
ATOM 824 N N . ASP A 1 103 ? 6.948 -5.276 -9.003 1.00 89.31 103 ASP A N 1
ATOM 825 C CA . ASP A 1 103 ? 7.649 -4.068 -8.553 1.00 89.31 103 ASP A CA 1
ATOM 826 C C . ASP A 1 103 ? 6.712 -3.030 -7.910 1.00 89.31 103 ASP A C 1
ATOM 828 O O . ASP A 1 103 ? 5.489 -3.085 -8.042 1.00 89.31 103 ASP A O 1
ATOM 832 N N . MET A 1 104 ? 7.280 -2.003 -7.263 1.00 87.75 104 MET A N 1
ATOM 833 C CA . MET A 1 104 ? 6.510 -0.899 -6.656 1.00 87.75 104 MET A CA 1
ATOM 834 C C . MET A 1 104 ? 5.629 -0.141 -7.664 1.00 87.75 104 MET A C 1
ATOM 836 O O . MET A 1 104 ? 4.595 0.412 -7.295 1.00 87.75 104 MET A O 1
ATOM 840 N N . THR A 1 105 ? 6.036 -0.100 -8.932 1.00 87.00 105 THR A N 1
ATOM 841 C CA . THR A 1 105 ? 5.290 0.531 -10.030 1.00 87.00 105 THR A CA 1
ATOM 842 C C . THR A 1 105 ? 4.100 -0.316 -10.473 1.00 87.00 105 THR A C 1
ATOM 844 O O . THR A 1 105 ? 3.019 0.230 -10.698 1.00 87.00 105 THR A O 1
ATOM 847 N N . ALA A 1 106 ? 4.283 -1.636 -10.561 1.00 89.88 106 ALA A N 1
ATOM 848 C CA . ALA A 1 106 ? 3.216 -2.586 -10.845 1.00 89.88 106 ALA A CA 1
ATOM 849 C C . ALA A 1 106 ? 2.205 -2.594 -9.695 1.00 89.88 106 ALA A C 1
ATOM 851 O O . ALA A 1 106 ? 1.013 -2.420 -9.929 1.00 89.88 106 ALA A O 1
ATOM 852 N N . LEU A 1 107 ? 2.695 -2.667 -8.452 1.00 88.62 107 LEU A N 1
ATOM 853 C CA . LEU A 1 107 ? 1.886 -2.670 -7.234 1.00 88.62 107 LEU A CA 1
ATOM 854 C C . LEU A 1 107 ? 0.952 -1.455 -7.131 1.00 88.62 107 LEU A C 1
ATOM 856 O O . LEU A 1 107 ? -0.168 -1.600 -6.653 1.00 88.62 107 LEU A O 1
ATOM 860 N N . LEU A 1 108 ? 1.385 -0.284 -7.614 1.00 88.06 108 LEU A N 1
ATOM 861 C CA . LEU A 1 108 ? 0.575 0.940 -7.648 1.00 88.06 108 LEU A CA 1
ATOM 862 C C . LEU A 1 108 ? -0.656 0.828 -8.568 1.00 88.06 108 LEU A C 1
ATOM 864 O O . LEU A 1 108 ? -1.661 1.485 -8.319 1.00 88.06 108 LEU A O 1
ATOM 868 N N . HIS A 1 109 ? -0.580 0.020 -9.627 1.00 87.25 109 HIS A N 1
ATOM 869 C CA . HIS A 1 109 ? -1.644 -0.134 -10.626 1.00 87.25 109 HIS A CA 1
ATOM 870 C C . HIS A 1 109 ? -2.448 -1.427 -10.453 1.00 87.25 109 HIS A C 1
ATOM 872 O O . HIS A 1 109 ? -3.339 -1.699 -11.256 1.00 87.25 109 HIS A O 1
ATOM 878 N N . MET A 1 110 ? -2.137 -2.230 -9.432 1.00 87.62 110 MET A N 1
ATOM 879 C CA . MET A 1 110 ? -2.840 -3.484 -9.195 1.00 87.62 110 MET A CA 1
ATOM 880 C C . MET A 1 110 ? -4.173 -3.264 -8.490 1.00 87.62 110 MET A C 1
ATOM 882 O O . MET A 1 110 ? -4.293 -2.501 -7.530 1.00 87.62 110 MET A O 1
ATOM 886 N N . SER A 1 111 ? -5.171 -4.000 -8.960 1.00 90.88 111 SER A N 1
ATOM 887 C CA . SER A 1 111 ? -6.520 -4.017 -8.414 1.00 90.88 111 SER A CA 1
ATOM 888 C C . SER A 1 111 ? -6.712 -5.131 -7.375 1.00 90.88 111 SER A C 1
ATOM 890 O O . SER A 1 111 ? -5.852 -5.989 -7.144 1.00 90.88 111 SER A O 1
ATOM 892 N N . ASP A 1 112 ? -7.877 -5.138 -6.724 1.00 91.81 112 ASP A N 1
ATOM 893 C CA . ASP A 1 112 ? -8.290 -6.206 -5.806 1.00 91.81 112 ASP A CA 1
ATOM 894 C C . ASP A 1 112 ? -8.315 -7.589 -6.500 1.00 91.81 112 ASP A C 1
ATOM 896 O O . ASP A 1 112 ? -8.130 -8.626 -5.852 1.00 91.81 112 ASP A O 1
ATOM 900 N N . GLU A 1 113 ? -8.575 -7.621 -7.806 1.00 91.81 113 GLU A N 1
ATOM 901 C CA . GLU A 1 113 ? -8.633 -8.821 -8.638 1.00 91.81 113 GLU A CA 1
ATOM 902 C C . GLU A 1 113 ? -7.237 -9.411 -8.867 1.00 91.81 113 GLU A C 1
ATOM 904 O O . GLU A 1 113 ? -7.055 -10.618 -8.689 1.00 91.81 113 GLU A O 1
ATOM 909 N N . ASP A 1 114 ? -6.245 -8.568 -9.155 1.00 91.75 114 ASP A N 1
ATOM 910 C CA . ASP A 1 114 ? -4.860 -8.991 -9.406 1.00 91.75 114 ASP A CA 1
ATOM 911 C C . ASP A 1 114 ? -4.232 -9.569 -8.135 1.00 91.75 114 ASP A C 1
ATOM 913 O O . ASP A 1 114 ? -3.687 -10.673 -8.122 1.00 91.75 114 ASP A O 1
ATOM 917 N N . LEU A 1 115 ? -4.436 -8.895 -7.000 1.00 90.69 115 LEU A N 1
ATOM 918 C CA . LEU A 1 115 ? -3.990 -9.399 -5.700 1.00 90.69 115 LEU A CA 1
ATOM 919 C C . LEU A 1 115 ? -4.682 -10.720 -5.318 1.00 90.69 115 LEU A C 1
ATOM 921 O O . LEU A 1 115 ? -4.111 -11.549 -4.607 1.00 90.69 115 LEU A O 1
ATOM 925 N N . LYS A 1 116 ? -5.917 -10.944 -5.786 1.00 92.44 116 LYS A N 1
ATOM 926 C CA . LYS A 1 116 ? -6.610 -12.226 -5.599 1.00 92.44 116 LYS A CA 1
ATOM 927 C C . LYS A 1 116 ? -5.983 -13.329 -6.450 1.00 92.44 116 LYS A C 1
ATOM 929 O O . LYS A 1 116 ? -5.895 -14.458 -5.968 1.00 92.44 116 LYS A O 1
ATOM 934 N N . ALA A 1 117 ? -5.562 -13.017 -7.676 1.00 91.06 117 ALA A N 1
ATOM 935 C CA . ALA A 1 117 ? -4.870 -13.956 -8.558 1.00 91.06 117 ALA A CA 1
ATOM 936 C C . ALA A 1 117 ? -3.522 -14.402 -7.965 1.00 91.06 117 ALA A C 1
ATOM 938 O O . ALA A 1 117 ? -3.193 -15.582 -8.038 1.00 91.06 117 ALA A O 1
ATOM 939 N N . LEU A 1 118 ? -2.837 -13.507 -7.240 1.00 87.88 118 LEU A N 1
ATOM 940 C CA . LEU A 1 118 ? -1.630 -13.805 -6.451 1.00 87.88 118 LEU A CA 1
ATOM 941 C C . LEU A 1 118 ? -1.879 -14.699 -5.217 1.00 87.88 118 LEU A C 1
ATOM 943 O O . LEU A 1 118 ? -0.958 -14.996 -4.458 1.00 87.88 118 LEU A O 1
ATOM 947 N N . GLY A 1 119 ? -3.126 -15.113 -4.963 1.00 89.81 119 GLY A N 1
ATOM 948 C CA . GLY A 1 119 ? -3.480 -15.966 -3.827 1.00 89.81 119 GLY A CA 1
ATOM 949 C C . GLY A 1 119 ? -3.559 -15.229 -2.486 1.00 89.81 119 GLY A C 1
ATOM 950 O O . GLY A 1 119 ? -3.555 -15.865 -1.428 1.00 89.81 119 GLY A O 1
ATOM 951 N N . ILE A 1 120 ? -3.647 -13.895 -2.495 1.00 92.44 120 ILE A N 1
ATOM 952 C CA . ILE A 1 120 ? -3.703 -13.091 -1.271 1.00 92.44 120 ILE A CA 1
ATOM 953 C C . ILE A 1 120 ? -5.146 -13.064 -0.728 1.00 92.44 120 ILE A C 1
ATOM 955 O O . ILE A 1 120 ? -6.078 -12.676 -1.439 1.00 92.44 120 ILE A O 1
ATOM 959 N N . PRO A 1 121 ? -5.375 -13.434 0.548 1.00 92.69 121 PRO A N 1
ATOM 960 C CA . PRO A 1 121 ? -6.705 -13.402 1.144 1.00 92.69 121 PRO A CA 1
ATOM 961 C C . PRO A 1 121 ? -7.195 -11.962 1.369 1.00 92.69 121 PRO A C 1
ATOM 963 O O . PRO A 1 121 ? -6.409 -11.025 1.508 1.00 92.69 121 PRO A O 1
ATOM 966 N N . MET A 1 122 ? -8.515 -11.795 1.488 1.00 89.06 122 MET A N 1
ATOM 967 C CA . MET A 1 122 ? -9.196 -10.489 1.538 1.00 89.06 122 MET A CA 1
ATOM 968 C C . MET A 1 122 ? -8.623 -9.486 2.560 1.00 89.06 122 MET A C 1
ATOM 970 O O . MET A 1 122 ? -8.587 -8.292 2.286 1.00 89.06 122 MET A O 1
ATOM 974 N N . GLY A 1 123 ? -8.177 -9.942 3.736 1.00 92.38 123 GLY A N 1
ATOM 975 C CA . GLY A 1 123 ? -7.672 -9.061 4.800 1.00 92.38 123 GLY A CA 1
ATOM 976 C C . GLY A 1 123 ? -6.370 -8.333 4.428 1.00 92.38 123 GLY A C 1
ATOM 977 O O . GLY A 1 123 ? -6.364 -7.105 4.346 1.00 92.38 123 GLY A O 1
ATOM 978 N N . PRO A 1 124 ? -5.263 -9.062 4.183 1.00 94.12 124 PRO A N 1
ATOM 979 C CA . PRO A 1 124 ? -4.014 -8.491 3.673 1.00 94.12 124 PRO A CA 1
ATOM 980 C C . PRO A 1 124 ? -4.195 -7.653 2.409 1.00 94.12 124 PRO A C 1
ATOM 982 O O . PRO A 1 124 ? -3.609 -6.583 2.294 1.00 94.12 124 PRO A O 1
ATOM 985 N N . ARG A 1 125 ? -5.065 -8.106 1.505 1.00 93.56 125 ARG A N 1
ATOM 986 C CA . ARG A 1 125 ? -5.376 -7.411 0.260 1.00 93.56 125 ARG A CA 1
ATOM 987 C C . ARG A 1 125 ? -5.891 -5.990 0.490 1.00 93.56 125 ARG A C 1
ATOM 989 O O . ARG A 1 125 ? -5.346 -5.034 -0.049 1.00 93.56 125 ARG A O 1
ATOM 996 N N . LYS A 1 126 ? -6.882 -5.844 1.376 1.00 92.94 126 LYS A N 1
ATOM 997 C CA . LYS A 1 126 ? -7.430 -4.533 1.749 1.00 92.94 126 LYS A CA 1
ATOM 998 C C . LYS A 1 126 ? -6.421 -3.658 2.489 1.00 92.94 126 LYS A C 1
ATOM 1000 O O . LYS A 1 126 ? -6.440 -2.449 2.301 1.00 92.94 126 LYS A O 1
ATOM 1005 N N . LYS A 1 127 ? -5.523 -4.246 3.287 1.00 92.88 127 LYS A N 1
ATOM 1006 C CA . LYS A 1 127 ? -4.442 -3.487 3.938 1.00 92.88 127 LYS A CA 1
ATOM 1007 C C . LYS A 1 127 ? -3.485 -2.853 2.931 1.00 92.88 127 LYS A C 1
ATOM 1009 O O . LYS A 1 127 ? -3.095 -1.711 3.132 1.00 92.88 127 LYS A O 1
ATOM 1014 N N . ILE A 1 128 ? -3.114 -3.587 1.884 1.00 91.62 128 ILE A N 1
ATOM 1015 C CA . ILE A 1 128 ? -2.208 -3.089 0.842 1.00 91.62 128 ILE A CA 1
ATOM 1016 C C . ILE A 1 128 ? -2.860 -1.926 0.095 1.00 91.62 128 ILE A C 1
ATOM 1018 O O . ILE A 1 128 ? -2.262 -0.862 0.011 1.00 91.62 128 ILE A O 1
ATOM 1022 N N . LEU A 1 129 ? -4.101 -2.101 -0.368 1.00 90.06 129 LEU A N 1
ATOM 1023 C CA . LEU A 1 129 ? -4.821 -1.052 -1.095 1.00 90.06 129 LEU A CA 1
ATOM 1024 C C . LEU A 1 129 ? -5.014 0.216 -0.258 1.00 90.06 129 LEU A C 1
ATOM 1026 O O . LEU A 1 129 ? -4.706 1.297 -0.738 1.00 90.06 129 LEU A O 1
ATOM 1030 N N . LEU A 1 130 ? -5.426 0.087 1.009 1.00 89.81 130 LEU A N 1
ATOM 1031 C CA . LEU A 1 130 ? -5.567 1.241 1.907 1.00 89.81 130 LEU A CA 1
ATOM 1032 C C . LEU A 1 130 ? -4.247 1.995 2.111 1.00 89.81 130 LEU A C 1
ATOM 1034 O O . LEU A 1 130 ? -4.247 3.218 2.184 1.00 89.81 130 LEU A O 1
ATOM 1038 N N . ALA A 1 131 ? -3.128 1.276 2.208 1.00 88.69 131 ALA A N 1
ATOM 1039 C CA . ALA A 1 131 ? -1.810 1.885 2.374 1.00 88.69 131 ALA A CA 1
ATOM 1040 C C . ALA A 1 131 ? -1.281 2.549 1.089 1.00 88.69 131 ALA A C 1
ATOM 1042 O O . ALA A 1 131 ? -0.422 3.425 1.166 1.00 88.69 131 ALA A O 1
ATOM 1043 N N . LEU A 1 132 ? -1.768 2.127 -0.082 1.00 87.19 132 LEU A N 1
ATOM 1044 C CA . LEU A 1 132 ? -1.482 2.778 -1.362 1.00 87.19 132 LEU A CA 1
ATOM 1045 C C . LEU A 1 132 ? -2.368 4.009 -1.579 1.00 87.19 132 LEU A C 1
ATOM 1047 O O . LEU A 1 132 ? -1.879 5.013 -2.080 1.00 87.19 132 LEU A O 1
ATOM 1051 N N . GLU A 1 133 ? -3.638 3.937 -1.178 1.00 83.69 133 GLU A N 1
ATOM 1052 C CA . GLU A 1 133 ? -4.623 5.018 -1.306 1.00 83.69 133 GLU A CA 1
ATOM 1053 C C . GLU A 1 133 ? -4.345 6.172 -0.330 1.00 83.69 133 GLU A C 1
ATOM 1055 O O . GLU A 1 133 ? -4.570 7.326 -0.665 1.00 83.69 133 GLU A O 1
ATOM 1060 N N . SER A 1 134 ? -3.748 5.902 0.838 1.00 76.69 134 SER A N 1
ATOM 1061 C CA . SER A 1 134 ? -3.329 6.942 1.797 1.00 76.69 134 SER A CA 1
ATOM 1062 C C . SER A 1 134 ? -2.127 7.789 1.342 1.00 76.69 134 SER A C 1
ATOM 1064 O O . SER A 1 134 ? -1.484 8.436 2.170 1.00 76.69 134 SER A O 1
ATOM 1066 N N . LYS A 1 135 ? -1.741 7.688 0.068 1.00 62.34 135 LYS A N 1
ATOM 1067 C CA . LYS A 1 135 ? -0.624 8.409 -0.548 1.00 62.34 135 LYS A CA 1
ATOM 1068 C C . LYS A 1 135 ? -1.064 9.733 -1.195 1.00 62.34 135 LYS A C 1
ATOM 1070 O O . LYS A 1 135 ? -0.191 10.569 -1.432 1.00 62.34 135 LYS A O 1
ATOM 1075 N N . ASP A 1 136 ? -2.363 9.907 -1.445 1.00 45.81 136 ASP A N 1
ATOM 1076 C CA . ASP A 1 136 ? -2.984 11.147 -1.941 1.00 45.81 136 ASP A CA 1
ATOM 1077 C C . ASP A 1 136 ? -3.559 11.990 -0.788 1.00 45.81 136 ASP A C 1
ATOM 1079 O O . ASP A 1 136 ? -3.478 13.237 -0.880 1.00 45.81 136 ASP A O 1
#